Protein AF-A0A540LKP4-F1 (afdb_monomer_lite)

Sequence (99 aa):
MFSLTLSAEEHDGSEPDRVTFFKMTHTRGPKQLPIDAESARMMLLFENLEVEVRERGEEVTTEVRNRIYAEVMGPEKRNQVRGFGLGVGWADVPGIITE

Foldseek 3Di:
DDDDDQDDPPDPPDDDAPLRLLLVVQADDSVSHGPDPVSVVLNVQLVVQCVVCVVVVHDCDSLVSLVSCCVSVNADEDQDDPNPDPDHGPVNDPNGGHD

Structure (mmCIF, N/CA/C/O backbone):
data_AF-A0A540LKP4-F1
#
_entry.id   AF-A0A540LKP4-F1
#
loop_
_atom_site.group_PDB
_atom_site.id
_atom_site.type_symbol
_atom_site.label_atom_id
_atom_site.label_alt_id
_atom_site.label_comp_id
_atom_site.label_asym_id
_atom_site.label_entity_id
_atom_site.label_seq_id
_atom_site.pdbx_PDB_ins_code
_atom_site.Cartn_x
_atom_site.Cartn_y
_atom_site.Cartn_z
_atom_site.occupancy
_atom_site.B_iso_or_equiv
_atom_site.auth_seq_id
_atom_site.auth_comp_id
_atom_site.auth_asym_id
_atom_site.auth_atom_id
_atom_site.pdbx_PDB_model_num
ATOM 1 N N . MET A 1 1 ? 28.523 27.553 -1.391 1.00 34.34 1 MET A N 1
ATOM 2 C CA . MET A 1 1 ? 28.698 26.099 -1.206 1.00 34.34 1 MET A CA 1
ATOM 3 C C . MET A 1 1 ? 27.565 25.642 -0.296 1.00 34.34 1 MET A C 1
ATOM 5 O O . MET A 1 1 ? 27.663 25.828 0.906 1.00 34.34 1 MET A O 1
ATOM 9 N N . PHE A 1 2 ? 26.433 25.218 -0.866 1.00 33.44 2 PHE A N 1
ATOM 10 C CA . PHE A 1 2 ? 25.280 24.754 -0.085 1.00 33.44 2 PHE A CA 1
ATOM 11 C C . PHE A 1 2 ? 25.430 23.252 0.152 1.00 33.44 2 PHE A C 1
ATOM 13 O O . PHE A 1 2 ? 25.434 22.475 -0.799 1.00 33.44 2 PHE A O 1
ATOM 20 N N . SER A 1 3 ? 25.616 22.877 1.415 1.00 35.25 3 SER A N 1
ATOM 21 C CA . SER A 1 3 ? 25.576 21.491 1.872 1.00 35.25 3 SER A CA 1
ATOM 22 C C . SER A 1 3 ? 24.113 21.056 1.931 1.00 35.25 3 SER A C 1
ATOM 24 O O . SER A 1 3 ? 23.325 21.676 2.642 1.00 35.25 3 SER A O 1
ATOM 26 N N . LEU A 1 4 ? 23.738 20.038 1.158 1.00 40.69 4 LEU A N 1
ATOM 27 C CA . LEU A 1 4 ? 22.448 19.363 1.285 1.00 40.69 4 LEU A CA 1
ATOM 28 C C . LEU A 1 4 ? 22.706 18.012 1.947 1.00 40.69 4 LEU A C 1
ATOM 30 O O . LEU A 1 4 ? 23.098 17.049 1.293 1.00 40.69 4 LEU A O 1
ATOM 34 N N . THR A 1 5 ? 22.507 17.963 3.260 1.00 39.97 5 THR A N 1
ATOM 35 C CA . THR A 1 5 ? 22.305 16.716 3.996 1.00 39.97 5 THR A CA 1
ATOM 36 C C . THR A 1 5 ? 21.017 16.072 3.489 1.00 39.97 5 THR A C 1
ATOM 38 O O . THR A 1 5 ? 19.924 16.588 3.716 1.00 39.97 5 THR A O 1
ATOM 41 N N . LEU A 1 6 ? 21.165 14.985 2.738 1.00 41.97 6 LEU A N 1
ATOM 42 C CA . LEU A 1 6 ? 20.080 14.144 2.250 1.00 41.97 6 LEU A CA 1
ATOM 43 C C . LEU A 1 6 ? 19.717 13.128 3.334 1.00 41.97 6 LEU A C 1
ATOM 45 O O . LEU A 1 6 ? 20.491 12.208 3.580 1.00 41.97 6 LEU A O 1
ATOM 49 N N . SER A 1 7 ? 18.558 13.292 3.973 1.00 37.09 7 SER A N 1
ATOM 50 C CA . SER A 1 7 ? 17.935 12.210 4.739 1.00 37.09 7 SER A CA 1
ATOM 51 C C . SER A 1 7 ? 17.345 11.214 3.748 1.00 37.09 7 SER A C 1
ATOM 53 O O . SER A 1 7 ? 16.321 11.491 3.128 1.00 37.09 7 SER A O 1
ATOM 55 N N . ALA A 1 8 ? 18.003 10.068 3.579 1.00 50.22 8 ALA A N 1
ATOM 56 C CA . ALA A 1 8 ? 17.259 8.846 3.311 1.00 50.22 8 ALA A CA 1
ATOM 57 C C . ALA A 1 8 ? 16.393 8.589 4.555 1.00 50.22 8 ALA A C 1
ATOM 59 O O . ALA A 1 8 ? 16.876 8.784 5.672 1.00 50.22 8 ALA A O 1
ATOM 60 N N . GLU A 1 9 ? 15.118 8.246 4.387 1.00 55.00 9 GLU A N 1
ATOM 61 C CA . GLU A 1 9 ? 14.322 7.759 5.515 1.00 55.00 9 GLU A CA 1
ATOM 62 C C . GLU A 1 9 ? 15.005 6.500 6.063 1.00 55.00 9 GLU A C 1
ATOM 64 O O . GLU A 1 9 ? 15.124 5.482 5.381 1.00 55.00 9 GLU A O 1
ATOM 69 N N . GLU A 1 10 ? 15.539 6.611 7.279 1.00 48.69 10 GLU A N 1
ATOM 70 C CA . GLU A 1 10 ? 16.083 5.489 8.033 1.00 48.69 10 GLU A CA 1
ATOM 71 C C . GLU A 1 10 ? 14.893 4.602 8.416 1.00 48.69 10 GLU A C 1
ATOM 73 O O . GLU A 1 10 ? 14.141 4.915 9.338 1.00 48.69 10 GLU A O 1
ATOM 78 N N . HIS A 1 11 ? 14.679 3.520 7.670 1.00 54.19 11 HIS A N 1
ATOM 79 C CA . HIS A 1 11 ? 13.739 2.484 8.078 1.00 54.19 11 HIS A CA 1
ATOM 80 C C . HIS A 1 11 ? 14.366 1.714 9.247 1.00 54.19 11 HIS A C 1
ATOM 82 O O . HIS A 1 11 ? 15.512 1.274 9.163 1.00 54.19 11 HIS A O 1
ATOM 88 N N . ASP A 1 12 ? 13.616 1.534 10.331 1.00 63.78 12 ASP A N 1
ATOM 89 C CA . ASP A 1 12 ? 14.013 0.884 11.594 1.00 63.78 12 ASP A CA 1
ATOM 90 C C . ASP A 1 12 ? 14.361 -0.619 11.477 1.00 63.78 12 ASP A C 1
ATOM 92 O O . ASP A 1 12 ? 14.498 -1.320 12.481 1.00 63.78 12 ASP A O 1
ATOM 96 N N . GLY A 1 13 ? 14.513 -1.124 10.252 1.00 58.91 13 GLY A N 1
ATOM 97 C CA . GLY A 1 13 ? 14.715 -2.533 9.942 1.00 58.91 13 GLY A CA 1
ATOM 98 C C . GLY A 1 13 ? 13.432 -3.363 9.974 1.00 58.91 13 GLY A C 1
ATOM 99 O O . GLY A 1 13 ? 13.517 -4.573 9.760 1.00 58.91 13 GLY A O 1
ATOM 100 N N . SER A 1 14 ? 12.262 -2.758 10.219 1.00 69.81 14 SER A N 1
ATOM 101 C CA . SER A 1 14 ? 10.980 -3.447 10.070 1.00 69.81 14 SER A CA 1
ATOM 102 C C . SER 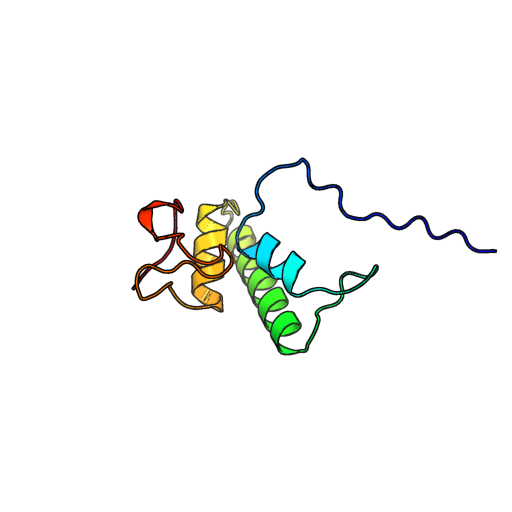A 1 14 ? 10.674 -3.742 8.602 1.00 69.81 14 SER A C 1
ATOM 104 O O . SER A 1 14 ? 11.068 -3.014 7.686 1.00 69.81 14 SER A O 1
ATOM 106 N N . GLU A 1 15 ? 9.983 -4.857 8.374 1.00 77.69 15 GLU 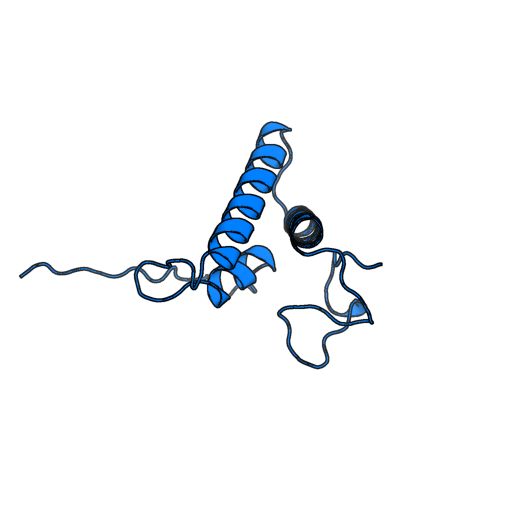A N 1
ATOM 107 C CA . GLU A 1 15 ? 9.500 -5.214 7.047 1.00 77.69 15 GLU A CA 1
ATOM 108 C C . GLU A 1 15 ? 8.430 -4.198 6.615 1.00 77.69 15 GLU A C 1
ATOM 110 O O . GLU A 1 15 ? 7.439 -4.018 7.332 1.00 77.69 15 GLU A O 1
ATOM 115 N N . PRO A 1 16 ? 8.614 -3.499 5.479 1.00 82.94 16 PRO A N 1
ATOM 116 C CA . PRO A 1 16 ? 7.657 -2.497 5.044 1.00 82.94 16 PRO A CA 1
ATOM 117 C C . PRO A 1 16 ? 6.334 -3.161 4.660 1.00 82.94 16 PRO A C 1
ATOM 119 O O . PRO A 1 16 ? 6.307 -4.194 3.990 1.00 82.94 16 PRO A O 1
ATOM 122 N N . ASP A 1 17 ? 5.218 -2.520 5.010 1.00 87.31 17 ASP A N 1
ATOM 123 C CA . ASP A 1 17 ? 3.917 -2.929 4.489 1.00 87.31 17 ASP A CA 1
ATOM 124 C C . ASP A 1 17 ? 3.851 -2.751 2.960 1.00 87.31 17 ASP A C 1
ATOM 126 O O . ASP A 1 17 ? 4.672 -2.071 2.339 1.00 87.31 17 ASP A O 1
ATOM 130 N N . ARG A 1 18 ? 2.833 -3.337 2.330 1.00 87.00 18 ARG A N 1
ATOM 131 C CA . ARG A 1 18 ? 2.715 -3.385 0.865 1.00 87.00 18 ARG A CA 1
ATOM 132 C C . ARG A 1 18 ? 2.590 -2.009 0.206 1.00 87.00 18 ARG A C 1
ATOM 134 O O . ARG A 1 18 ? 3.085 -1.828 -0.907 1.00 87.00 18 ARG A O 1
ATOM 141 N N . VAL A 1 19 ? 1.936 -1.050 0.865 1.00 90.81 19 VAL A N 1
ATOM 142 C CA . VAL A 1 19 ? 1.814 0.331 0.373 1.00 90.81 19 VAL A CA 1
ATOM 143 C C . VAL A 1 19 ? 3.173 1.017 0.465 1.00 90.81 19 VAL A C 1
ATOM 145 O O . VAL A 1 19 ? 3.621 1.627 -0.507 1.00 90.81 19 VAL A O 1
ATOM 148 N N . THR A 1 20 ? 3.870 0.853 1.591 1.00 90.06 20 THR A N 1
ATOM 149 C CA . THR A 1 20 ? 5.232 1.371 1.781 1.00 90.06 20 THR A CA 1
ATOM 150 C C . THR A 1 20 ? 6.200 0.773 0.757 1.00 90.06 20 THR A C 1
ATOM 152 O O . THR A 1 20 ? 6.894 1.511 0.057 1.00 90.06 20 THR A O 1
ATOM 155 N N . PHE A 1 21 ? 6.180 -0.547 0.562 1.00 87.88 21 PHE A N 1
ATOM 156 C CA . PHE A 1 21 ? 7.011 -1.233 -0.427 1.00 87.88 21 PHE A CA 1
ATOM 157 C C . PHE A 1 21 ? 6.733 -0.754 -1.859 1.00 87.88 21 PHE A C 1
ATOM 159 O O . PHE A 1 21 ? 7.662 -0.548 -2.649 1.00 87.88 21 PHE A O 1
ATOM 166 N N . PHE A 1 22 ? 5.462 -0.514 -2.206 1.00 90.44 22 PHE A N 1
ATOM 167 C CA . PHE A 1 22 ? 5.109 0.088 -3.491 1.00 90.44 22 PHE A CA 1
ATOM 168 C C . PHE A 1 22 ? 5.752 1.471 -3.644 1.00 90.44 22 PHE A C 1
ATOM 170 O O . PHE A 1 22 ? 6.415 1.720 -4.651 1.00 90.44 22 PHE A O 1
ATOM 177 N N . LYS A 1 23 ? 5.625 2.348 -2.637 1.00 90.50 23 LYS A N 1
ATOM 178 C CA . LYS A 1 23 ? 6.227 3.690 -2.663 1.00 90.50 23 LYS A CA 1
ATOM 179 C C . LYS A 1 23 ? 7.750 3.631 -2.827 1.00 90.50 23 LYS A C 1
ATOM 181 O O . LYS A 1 23 ? 8.296 4.341 -3.667 1.00 90.50 23 LYS A O 1
ATOM 186 N N . MET A 1 24 ? 8.427 2.733 -2.114 1.00 87.62 24 MET A N 1
ATOM 187 C CA . MET A 1 24 ? 9.883 2.553 -2.209 1.00 87.62 24 MET A CA 1
ATOM 188 C C . MET A 1 24 ? 10.338 2.094 -3.603 1.00 87.62 24 MET A C 1
ATOM 190 O O . MET A 1 24 ? 11.345 2.569 -4.118 1.00 87.62 24 MET A O 1
ATOM 194 N N . THR A 1 25 ? 9.600 1.176 -4.233 1.00 87.31 25 THR A N 1
ATOM 195 C CA . THR A 1 25 ? 9.965 0.606 -5.545 1.00 87.31 25 THR A CA 1
ATOM 196 C C . THR A 1 25 ? 9.543 1.471 -6.732 1.00 87.31 25 THR A C 1
ATOM 198 O O . THR A 1 25 ? 10.109 1.333 -7.816 1.00 87.31 25 THR A O 1
ATOM 201 N N . HIS A 1 26 ? 8.581 2.374 -6.532 1.00 90.56 26 HIS A N 1
ATOM 202 C CA . HIS A 1 26 ? 8.022 3.237 -7.575 1.00 90.56 26 HIS A CA 1
ATOM 203 C C . HIS A 1 26 ? 8.422 4.710 -7.424 1.00 90.56 26 HIS A C 1
ATOM 205 O O . HIS A 1 26 ? 7.867 5.577 -8.104 1.00 90.56 26 HIS A O 1
ATOM 211 N N . THR A 1 27 ? 9.406 5.008 -6.572 1.00 91.19 27 THR A N 1
ATOM 212 C CA . THR A 1 27 ? 10.050 6.322 -6.474 1.00 91.19 27 THR A CA 1
ATOM 213 C C . THR A 1 27 ? 11.514 6.253 -6.906 1.00 91.19 27 THR A C 1
ATOM 215 O O . THR A 1 27 ? 12.161 5.208 -6.855 1.00 91.19 27 THR A O 1
ATOM 218 N N . ARG A 1 28 ? 12.063 7.374 -7.388 1.00 87.06 28 ARG A N 1
ATOM 219 C CA . ARG A 1 28 ? 13.460 7.465 -7.819 1.00 87.06 28 ARG A CA 1
ATOM 220 C C . ARG A 1 28 ? 14.147 8.716 -7.300 1.00 87.06 28 ARG A C 1
ATOM 222 O O . ARG A 1 28 ? 13.633 9.834 -7.362 1.00 87.06 28 ARG A O 1
ATOM 229 N N . GLY A 1 29 ? 15.406 8.510 -6.928 1.00 79.75 29 GLY A N 1
ATOM 230 C CA . GLY A 1 29 ? 16.350 9.573 -6.640 1.00 79.75 29 GLY A CA 1
ATOM 231 C C . GLY A 1 29 ? 16.130 10.234 -5.278 1.00 79.75 29 GLY A C 1
ATOM 232 O O . GLY A 1 29 ? 15.192 9.914 -4.556 1.00 79.75 29 GLY A O 1
ATOM 233 N N . PRO A 1 30 ? 16.992 11.200 -4.936 1.00 74.62 30 PRO A N 1
ATOM 234 C CA . PRO A 1 30 ? 17.039 11.815 -3.609 1.00 74.62 30 PRO A CA 1
ATOM 235 C C . PRO A 1 30 ? 15.755 12.545 -3.192 1.00 74.62 30 PRO A C 1
ATOM 237 O O . PRO A 1 30 ? 15.563 12.834 -2.020 1.00 74.62 30 PRO A O 1
ATOM 240 N N . LYS A 1 31 ? 14.896 12.891 -4.156 1.00 76.19 31 LYS A N 1
ATOM 241 C CA . LYS A 1 31 ? 13.629 13.593 -3.921 1.00 76.19 31 LYS A CA 1
ATOM 242 C C . LYS A 1 31 ? 12.429 12.647 -3.797 1.00 76.19 31 LYS A C 1
ATOM 244 O O . LYS A 1 31 ? 11.315 13.146 -3.726 1.00 76.19 31 LYS A O 1
ATOM 249 N N . GLN A 1 32 ? 12.654 11.328 -3.843 1.00 81.12 32 G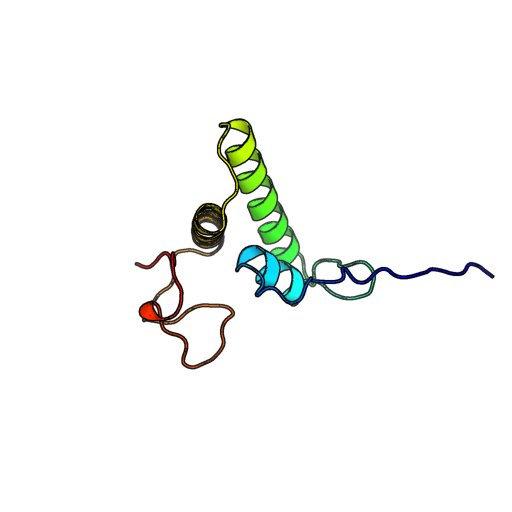LN A N 1
ATOM 250 C CA . GLN A 1 32 ? 11.613 10.293 -3.815 1.00 81.12 32 GLN A CA 1
ATOM 251 C C . GLN A 1 32 ? 10.452 10.598 -4.779 1.00 81.12 32 GLN A C 1
ATOM 253 O O . GLN A 1 32 ? 9.280 10.486 -4.437 1.00 81.12 32 GLN A O 1
ATOM 258 N N . LEU A 1 33 ? 10.778 11.040 -6.001 1.00 88.69 33 LEU A N 1
ATOM 259 C CA . LEU A 1 33 ? 9.753 11.376 -6.990 1.00 88.69 33 LEU A CA 1
ATOM 260 C C . LEU A 1 33 ? 9.204 10.096 -7.623 1.00 88.69 33 LEU A C 1
ATOM 262 O O . LEU A 1 33 ? 10.005 9.198 -7.896 1.00 88.69 33 LEU A O 1
ATOM 266 N N . PRO A 1 34 ? 7.894 10.015 -7.919 1.00 92.44 34 PRO A N 1
ATOM 267 C CA . PRO A 1 34 ? 7.335 8.885 -8.649 1.00 92.44 34 PRO A CA 1
ATOM 268 C C . PRO A 1 34 ? 8.081 8.647 -9.968 1.00 92.44 34 PRO A C 1
ATOM 270 O O . PRO A 1 34 ? 8.436 9.600 -10.666 1.00 92.44 34 PRO A O 1
ATOM 273 N N . ILE A 1 35 ? 8.320 7.379 -10.309 1.00 93.00 35 ILE A N 1
ATOM 274 C CA . ILE A 1 35 ? 9.039 6.992 -11.534 1.00 93.00 35 ILE A CA 1
ATOM 275 C C . ILE A 1 35 ? 8.262 7.405 -12.791 1.00 93.00 35 ILE A C 1
ATOM 277 O O . ILE A 1 35 ? 8.867 7.795 -13.792 1.00 93.00 35 ILE A O 1
ATOM 281 N N . ASP A 1 36 ? 6.933 7.357 -12.728 1.00 94.56 36 ASP A N 1
ATOM 282 C CA . ASP A 1 36 ? 6.032 7.725 -13.812 1.00 94.56 36 ASP A CA 1
ATOM 283 C C . ASP A 1 36 ? 4.685 8.261 -13.290 1.00 94.56 36 ASP A C 1
ATOM 285 O O . ASP A 1 36 ? 4.410 8.322 -12.087 1.00 94.56 36 ASP A O 1
ATOM 289 N N . ALA A 1 37 ? 3.833 8.685 -14.227 1.00 95.38 37 ALA A N 1
ATOM 290 C CA . ALA A 1 37 ? 2.524 9.247 -13.919 1.00 95.38 37 ALA A CA 1
ATOM 291 C C . ALA A 1 37 ? 1.537 8.214 -13.354 1.00 95.38 37 ALA A C 1
ATOM 293 O O . ALA A 1 37 ? 0.589 8.603 -12.678 1.00 95.38 37 ALA A O 1
ATOM 294 N N . GLU A 1 38 ? 1.704 6.924 -13.648 1.00 95.19 38 GLU A N 1
ATOM 295 C CA . GLU A 1 38 ? 0.829 5.881 -13.110 1.00 95.19 38 GLU A CA 1
ATOM 296 C C . GLU A 1 38 ? 1.139 5.628 -11.641 1.00 95.19 38 GLU A C 1
ATOM 298 O O . GLU A 1 38 ? 0.243 5.710 -10.806 1.00 95.19 38 GLU A O 1
ATOM 303 N N . SER A 1 39 ? 2.419 5.473 -11.319 1.00 92.62 39 SER A N 1
ATOM 304 C CA . SER A 1 39 ? 2.950 5.415 -9.962 1.00 92.62 39 SER A CA 1
ATOM 305 C C . SER A 1 39 ? 2.472 6.607 -9.135 1.00 92.62 39 SER A C 1
ATOM 307 O O . SER A 1 39 ? 1.955 6.422 -8.037 1.00 92.62 39 SER A O 1
ATOM 309 N N . ALA A 1 40 ? 2.556 7.824 -9.687 1.00 95.12 40 ALA A N 1
ATOM 310 C CA . ALA A 1 40 ? 2.059 9.029 -9.025 1.00 95.12 40 ALA A CA 1
ATOM 311 C C . ALA A 1 40 ? 0.551 8.958 -8.722 1.00 95.12 40 ALA A C 1
ATOM 313 O O . ALA A 1 40 ? 0.124 9.321 -7.627 1.00 95.12 40 ALA A O 1
ATOM 314 N N . ARG A 1 41 ? -0.260 8.463 -9.670 1.00 96.94 41 ARG A N 1
ATOM 315 C CA . ARG A 1 41 ? -1.706 8.284 -9.463 1.00 96.94 41 ARG A CA 1
ATOM 316 C C . ARG A 1 41 ? -1.999 7.252 -8.376 1.00 96.94 41 ARG A C 1
ATOM 318 O O . ARG A 1 41 ? -2.829 7.527 -7.518 1.00 96.94 41 ARG A O 1
ATOM 325 N N . MET A 1 42 ? -1.321 6.105 -8.385 1.00 95.31 42 MET A N 1
ATOM 326 C CA . MET A 1 42 ? -1.547 5.056 -7.383 1.00 95.31 42 MET A CA 1
ATOM 327 C C . MET A 1 42 ? -1.138 5.514 -5.980 1.00 95.31 42 MET A C 1
ATOM 329 O O . MET A 1 42 ? -1.881 5.296 -5.029 1.00 95.31 42 MET A O 1
ATOM 333 N N . MET A 1 43 ? -0.010 6.222 -5.849 1.00 95.19 43 MET A N 1
ATOM 334 C CA . MET A 1 43 ? 0.415 6.806 -4.570 1.00 95.19 43 MET A CA 1
ATOM 335 C C . MET A 1 43 ? -0.612 7.793 -4.011 1.00 95.19 43 MET A C 1
ATOM 337 O O . MET A 1 43 ? -0.919 7.733 -2.822 1.00 95.19 43 MET A O 1
ATOM 341 N N . LEU A 1 44 ? -1.180 8.644 -4.870 1.00 96.38 44 LEU A N 1
ATOM 342 C CA . LEU A 1 44 ? -2.237 9.574 -4.478 1.00 96.38 44 LEU A CA 1
ATOM 343 C C . LEU A 1 44 ? -3.517 8.841 -4.048 1.00 96.38 44 LEU A C 1
ATOM 345 O O . LEU A 1 44 ? -4.141 9.231 -3.066 1.00 96.38 44 LEU A O 1
ATOM 349 N N . LEU A 1 45 ? -3.904 7.769 -4.749 1.00 97.75 45 LEU A N 1
ATOM 350 C CA . LEU A 1 45 ? -5.054 6.945 -4.358 1.00 97.75 45 LEU A CA 1
ATOM 351 C C . LEU A 1 45 ? -4.847 6.295 -2.986 1.00 97.75 45 LEU A C 1
ATOM 353 O O . LEU A 1 45 ? -5.757 6.333 -2.162 1.00 97.75 45 LEU A O 1
ATOM 357 N N . PHE A 1 46 ? -3.652 5.759 -2.713 1.00 96.56 46 PHE A N 1
ATOM 358 C CA . PHE A 1 46 ? -3.322 5.230 -1.388 1.00 96.56 46 PHE A CA 1
ATOM 359 C C . PHE A 1 46 ? -3.463 6.298 -0.300 1.00 96.56 46 PHE A C 1
ATOM 361 O O . PHE A 1 46 ? -4.077 6.042 0.732 1.00 96.56 46 PHE A O 1
ATOM 368 N N . GLU A 1 47 ? -2.921 7.495 -0.530 1.00 95.56 47 GLU A N 1
ATOM 369 C CA . GLU A 1 47 ? -2.983 8.598 0.435 1.00 95.56 47 GLU A CA 1
ATOM 370 C C . GLU A 1 47 ? -4.417 9.056 0.700 1.00 95.56 47 GLU A C 1
ATOM 372 O O . GLU A 1 47 ? -4.795 9.200 1.861 1.00 95.56 47 GLU A O 1
ATOM 377 N N . ASN A 1 48 ? -5.229 9.209 -0.348 1.00 97.75 48 ASN A N 1
ATOM 378 C CA . ASN A 1 48 ? -6.633 9.588 -0.211 1.00 97.75 48 ASN A CA 1
ATOM 379 C C . ASN A 1 48 ? -7.421 8.554 0.603 1.00 97.75 48 ASN A C 1
ATOM 381 O O . ASN A 1 48 ? -8.109 8.927 1.547 1.00 97.75 48 ASN A O 1
ATOM 385 N N . LEU A 1 49 ? -7.269 7.260 0.304 1.00 97.44 49 LEU A N 1
ATOM 386 C CA . LEU A 1 49 ? -7.959 6.204 1.048 1.00 97.44 49 LEU A CA 1
ATOM 387 C C . LEU A 1 49 ? -7.508 6.139 2.513 1.00 97.44 49 LEU A C 1
ATOM 389 O O . LEU A 1 49 ? -8.333 5.942 3.404 1.00 97.44 49 LEU A O 1
ATOM 393 N N . GLU A 1 50 ? -6.218 6.342 2.802 1.00 96.12 50 GLU A N 1
ATOM 394 C CA . GLU A 1 50 ? -5.766 6.429 4.194 1.00 96.12 50 GLU A CA 1
ATOM 395 C C . GLU A 1 50 ? -6.332 7.662 4.918 1.00 96.12 50 GLU A C 1
ATOM 397 O O . GLU A 1 50 ? -6.602 7.596 6.118 1.00 96.12 50 GLU A O 1
ATOM 402 N N . VAL A 1 51 ? -6.484 8.799 4.230 1.00 96.88 51 VAL A N 1
ATOM 403 C CA . VAL A 1 51 ? -7.142 9.990 4.792 1.00 96.88 51 VAL A CA 1
ATOM 404 C C . VAL A 1 51 ? -8.603 9.681 5.104 1.00 96.88 51 VAL A C 1
ATOM 406 O O . VAL A 1 51 ? -9.027 9.925 6.229 1.00 96.88 51 VAL A O 1
ATOM 409 N N . GLU A 1 52 ? -9.337 9.058 4.184 1.00 96.69 52 GLU A N 1
ATOM 410 C CA . GLU A 1 52 ? -10.735 8.671 4.404 1.00 96.69 52 GLU A CA 1
ATOM 411 C C . GLU A 1 52 ? -10.902 7.726 5.604 1.00 96.69 52 GLU A C 1
ATOM 413 O O . GLU A 1 52 ? -11.843 7.873 6.383 1.00 96.69 52 GLU A O 1
ATOM 418 N N . VAL A 1 53 ? -9.986 6.767 5.797 1.00 96.25 53 VAL A N 1
ATOM 419 C CA . VAL A 1 53 ? -9.965 5.903 6.994 1.00 96.25 53 VAL A CA 1
ATOM 420 C C . VAL A 1 53 ? -9.833 6.745 8.266 1.00 96.25 53 VAL A C 1
ATOM 422 O O . VAL A 1 53 ? -10.614 6.577 9.205 1.00 96.25 53 VAL A O 1
ATOM 425 N N . ARG A 1 54 ? -8.882 7.686 8.292 1.00 95.12 54 ARG A N 1
ATOM 426 C CA . ARG A 1 54 ? -8.661 8.563 9.453 1.00 95.12 54 ARG A CA 1
ATOM 427 C C . ARG A 1 54 ? -9.859 9.475 9.715 1.00 95.12 54 ARG A C 1
ATOM 429 O O . ARG A 1 54 ? -10.214 9.688 10.871 1.00 95.12 54 ARG A O 1
ATOM 436 N N . GLU A 1 55 ? -10.511 9.977 8.668 1.00 96.50 55 GLU A N 1
ATOM 437 C CA . GLU A 1 55 ? -11.720 10.804 8.774 1.00 96.50 55 GLU A CA 1
ATOM 438 C C . GLU A 1 55 ? -12.916 10.035 9.349 1.00 96.50 55 GLU A C 1
ATOM 440 O O . GLU A 1 55 ? -13.742 10.618 10.053 1.00 96.50 55 GLU A O 1
ATOM 445 N N . ARG A 1 56 ? -12.983 8.715 9.132 1.00 95.31 56 ARG A N 1
ATOM 446 C CA . ARG A 1 56 ? -13.960 7.831 9.794 1.00 95.31 56 ARG A CA 1
ATOM 447 C C . ARG A 1 56 ? -13.622 7.525 11.259 1.00 95.31 56 ARG A C 1
ATOM 449 O O . ARG A 1 56 ? -14.430 6.902 11.945 1.00 95.31 56 ARG A O 1
ATOM 456 N N . GLY A 1 57 ? -12.466 7.974 11.753 1.00 94.19 57 GLY A N 1
ATOM 457 C CA . GLY A 1 57 ? -11.979 7.689 13.104 1.00 94.19 57 GLY A CA 1
ATOM 458 C C . GLY A 1 57 ? -11.379 6.290 13.260 1.00 94.19 57 GLY A C 1
ATOM 459 O O . GLY A 1 57 ? -11.233 5.813 14.384 1.00 94.19 57 GLY A O 1
ATOM 460 N N . GLU A 1 58 ? -11.050 5.625 12.151 1.00 93.94 58 GLU A N 1
ATOM 461 C CA . GLU A 1 58 ? -10.385 4.325 12.145 1.00 93.94 58 GLU A CA 1
ATOM 462 C C . GLU A 1 58 ? -8.856 4.500 12.173 1.00 93.94 58 GLU A C 1
ATOM 464 O O . GLU A 1 58 ? -8.297 5.438 11.597 1.00 93.94 58 GLU A O 1
ATOM 469 N N . GLU A 1 59 ? -8.156 3.581 12.838 1.00 93.25 59 GLU A N 1
ATOM 470 C CA . GLU A 1 59 ? -6.694 3.528 12.808 1.00 93.25 59 GLU A CA 1
ATOM 471 C C . GLU A 1 59 ? -6.210 2.870 11.507 1.00 93.25 59 GLU A C 1
ATOM 473 O O . GLU A 1 59 ? -6.739 1.846 11.070 1.00 93.25 59 GLU A O 1
ATOM 478 N N . VAL A 1 60 ? -5.171 3.437 10.890 1.00 92.31 60 VAL A N 1
ATOM 479 C CA . VAL A 1 60 ? -4.549 2.875 9.681 1.00 92.31 60 VAL A CA 1
ATOM 480 C C . VAL A 1 60 ? -3.583 1.757 10.090 1.00 92.31 60 VAL A C 1
ATOM 482 O O . VAL A 1 60 ? -2.371 1.960 10.146 1.00 92.31 60 VAL A O 1
ATOM 485 N N . THR A 1 61 ? -4.125 0.581 10.411 1.00 92.69 61 THR A N 1
ATOM 486 C CA . THR A 1 61 ? -3.326 -0.619 10.714 1.00 92.69 61 THR A CA 1
ATOM 487 C C . THR A 1 61 ? -2.793 -1.283 9.440 1.00 92.69 61 THR A C 1
ATOM 489 O O . THR A 1 61 ? -3.204 -0.959 8.321 1.00 92.69 61 THR A O 1
ATOM 492 N N . THR A 1 62 ? -1.905 -2.269 9.590 1.00 88.75 62 THR A N 1
ATOM 493 C CA . THR A 1 62 ? -1.386 -3.071 8.470 1.00 88.75 62 THR A CA 1
ATOM 494 C C . THR A 1 62 ? -2.502 -3.766 7.683 1.00 88.75 62 THR A C 1
ATOM 496 O O . THR A 1 62 ? -2.473 -3.790 6.455 1.00 88.75 62 THR A O 1
ATOM 499 N N . GLU A 1 63 ? -3.532 -4.286 8.354 1.00 89.94 63 GLU A N 1
ATOM 500 C CA . GLU A 1 63 ? -4.691 -4.906 7.702 1.00 89.94 63 GLU A CA 1
ATOM 501 C C . GLU A 1 63 ? -5.485 -3.894 6.877 1.00 89.94 63 GLU A C 1
ATOM 503 O O . GLU A 1 63 ? -5.926 -4.207 5.769 1.00 89.94 63 GLU A O 1
ATOM 508 N N . VAL A 1 64 ? -5.649 -2.672 7.390 1.00 93.19 64 VAL A N 1
ATOM 509 C CA . VAL A 1 64 ? -6.293 -1.586 6.647 1.00 93.19 64 VAL A CA 1
ATOM 510 C C . VAL A 1 64 ? -5.458 -1.215 5.424 1.00 93.19 64 VAL A C 1
ATOM 512 O O . VAL A 1 64 ? -6.004 -1.114 4.327 1.00 93.19 64 VAL A O 1
ATOM 515 N N . ARG A 1 65 ? -4.131 -1.118 5.561 1.00 93.31 65 ARG A N 1
ATOM 516 C CA . ARG A 1 65 ? -3.230 -0.890 4.421 1.00 93.31 65 ARG A CA 1
ATOM 517 C C . ARG A 1 65 ? -3.280 -2.012 3.388 1.00 93.31 65 ARG A C 1
ATOM 519 O O . ARG A 1 65 ? -3.263 -1.727 2.194 1.00 93.31 65 ARG A O 1
ATOM 526 N N . ASN A 1 66 ? -3.417 -3.269 3.804 1.00 91.31 66 ASN A N 1
ATOM 527 C CA . ASN A 1 66 ? -3.602 -4.390 2.879 1.00 91.31 66 ASN A CA 1
ATOM 528 C C . ASN A 1 66 ? -4.931 -4.303 2.111 1.00 91.31 66 ASN A C 1
ATOM 530 O O . ASN A 1 66 ? -4.965 -4.620 0.920 1.00 91.31 66 ASN A O 1
ATOM 534 N N . ARG A 1 67 ? -6.010 -3.838 2.758 1.00 93.19 67 ARG A N 1
ATOM 535 C CA . ARG A 1 67 ? -7.297 -3.572 2.090 1.00 93.19 67 ARG A CA 1
ATOM 536 C C . ARG A 1 67 ? -7.186 -2.426 1.093 1.00 93.19 67 ARG A C 1
ATOM 538 O O . ARG A 1 67 ? -7.571 -2.608 -0.054 1.00 93.19 67 ARG A O 1
ATOM 545 N N . ILE A 1 68 ? -6.585 -1.307 1.498 1.00 95.25 68 ILE A N 1
ATOM 546 C CA . ILE A 1 68 ? -6.305 -0.161 0.620 1.00 95.25 68 ILE A CA 1
ATOM 547 C C . ILE A 1 68 ? -5.471 -0.604 -0.589 1.00 95.25 68 ILE A C 1
ATOM 549 O O . ILE A 1 68 ? -5.779 -0.255 -1.727 1.00 95.25 68 ILE A O 1
ATOM 553 N N . TYR A 1 69 ? -4.444 -1.430 -0.366 1.00 93.94 69 TYR A N 1
ATOM 554 C CA . TYR A 1 69 ? -3.637 -1.982 -1.448 1.00 93.94 69 TYR A CA 1
ATOM 555 C C . TYR A 1 69 ? -4.494 -2.767 -2.444 1.00 93.94 69 TYR A C 1
ATOM 557 O O . TYR A 1 69 ? -4.384 -2.565 -3.651 1.00 93.94 69 TYR A O 1
ATOM 565 N N . ALA A 1 70 ? -5.361 -3.649 -1.947 1.00 93.62 70 ALA A N 1
ATOM 566 C CA . ALA A 1 70 ? -6.251 -4.442 -2.784 1.00 93.62 70 ALA A CA 1
ATOM 567 C C . ALA A 1 70 ? -7.331 -3.604 -3.482 1.00 93.62 70 ALA A C 1
ATOM 569 O O . ALA A 1 70 ? -7.757 -3.960 -4.574 1.00 93.62 70 ALA A O 1
ATOM 570 N N . GLU A 1 71 ? -7.762 -2.493 -2.895 1.00 95.25 71 GLU A N 1
ATOM 571 C CA . GLU A 1 71 ? -8.727 -1.582 -3.509 1.00 95.25 71 GLU A CA 1
ATOM 572 C C . GLU A 1 71 ? -8.127 -0.847 -4.714 1.00 95.25 71 GLU A C 1
ATOM 574 O O . GLU A 1 71 ? -8.752 -0.767 -5.769 1.00 95.25 71 GLU A O 1
ATOM 579 N N . VAL A 1 72 ? -6.878 -0.389 -4.602 1.00 94.88 72 VAL A N 1
ATOM 580 C CA . VAL A 1 72 ? -6.181 0.303 -5.699 1.00 94.88 72 VAL A CA 1
ATOM 581 C C . VAL A 1 72 ? -5.652 -0.674 -6.749 1.00 94.88 72 VAL A C 1
ATOM 583 O O . VAL A 1 72 ? -5.760 -0.423 -7.947 1.00 94.88 72 VAL A O 1
ATOM 586 N N . MET A 1 73 ? -5.068 -1.796 -6.320 1.00 92.38 73 MET A N 1
ATOM 587 C CA . MET A 1 73 ? -4.374 -2.737 -7.208 1.00 92.38 73 MET A CA 1
ATOM 588 C C . MET A 1 73 ? -5.252 -3.919 -7.645 1.00 92.38 73 MET A C 1
ATOM 590 O O . MET A 1 73 ? -4.847 -4.696 -8.513 1.00 92.38 73 MET A O 1
ATOM 594 N N . GLY A 1 74 ? -6.422 -4.104 -7.038 1.00 92.06 74 GLY A N 1
ATOM 595 C CA . GLY A 1 74 ? -7.225 -5.326 -7.124 1.00 92.06 74 GLY A CA 1
ATOM 596 C C . GLY A 1 74 ? -6.755 -6.422 -6.152 1.00 92.06 74 GLY A C 1
ATOM 597 O O . GLY A 1 74 ? -5.613 -6.377 -5.680 1.00 92.06 74 GLY A O 1
ATOM 598 N N . PRO A 1 75 ? -7.594 -7.437 -5.866 1.00 90.06 75 PRO A N 1
ATOM 599 C CA . PRO A 1 75 ? -7.200 -8.594 -5.062 1.00 90.06 75 PRO A CA 1
ATOM 600 C C . PRO A 1 75 ? -6.100 -9.412 -5.752 1.00 90.06 75 PRO A C 1
ATOM 602 O O . PRO A 1 75 ? -5.982 -9.424 -6.982 1.00 90.06 75 PRO A O 1
ATOM 605 N N . GLU A 1 76 ? -5.292 -10.118 -4.962 1.00 88.94 76 GLU A N 1
ATOM 606 C CA . GLU A 1 76 ? -4.290 -11.038 -5.497 1.00 88.94 76 GLU A CA 1
ATOM 607 C C . GLU A 1 76 ? -4.944 -12.268 -6.142 1.00 88.94 76 GLU A C 1
ATOM 609 O O . GLU A 1 76 ? -5.982 -12.756 -5.696 1.00 88.94 76 GLU A O 1
ATOM 614 N N . LYS A 1 77 ? -4.311 -12.801 -7.193 1.00 87.38 77 LYS A N 1
ATOM 615 C CA . LYS A 1 77 ? -4.816 -13.941 -7.975 1.00 87.38 77 LYS A CA 1
ATOM 616 C C . LYS A 1 77 ? -3.748 -15.029 -8.096 1.00 87.38 77 LYS A C 1
ATOM 618 O O . LYS A 1 77 ? -2.555 -14.755 -8.001 1.00 87.38 77 LYS A O 1
ATOM 623 N N . ARG A 1 78 ? -4.178 -16.267 -8.374 1.00 84.25 78 ARG A N 1
ATOM 624 C CA . ARG A 1 78 ? -3.304 -17.408 -8.736 1.00 84.25 78 ARG A CA 1
ATOM 625 C C . ARG A 1 78 ? -2.289 -17.825 -7.656 1.00 84.25 78 ARG A C 1
ATOM 627 O O . ARG A 1 78 ? -1.218 -18.312 -8.006 1.00 84.25 78 ARG A O 1
ATOM 634 N N . ASN A 1 79 ? -2.618 -17.654 -6.373 1.00 82.25 79 ASN A N 1
ATOM 635 C CA . ASN A 1 79 ? -1.715 -17.945 -5.249 1.00 82.25 79 ASN A CA 1
ATOM 636 C C . ASN A 1 79 ? -0.344 -17.248 -5.366 1.00 82.25 79 ASN A C 1
ATOM 638 O O . ASN A 1 79 ? 0.685 -17.826 -5.028 1.00 82.25 79 ASN A O 1
ATOM 642 N N . GLN A 1 80 ? -0.332 -16.025 -5.902 1.00 81.12 80 GLN A N 1
ATOM 643 C CA . GLN A 1 80 ? 0.850 -15.171 -5.992 1.00 81.12 80 GLN A CA 1
ATOM 644 C C . GLN A 1 80 ? 0.599 -1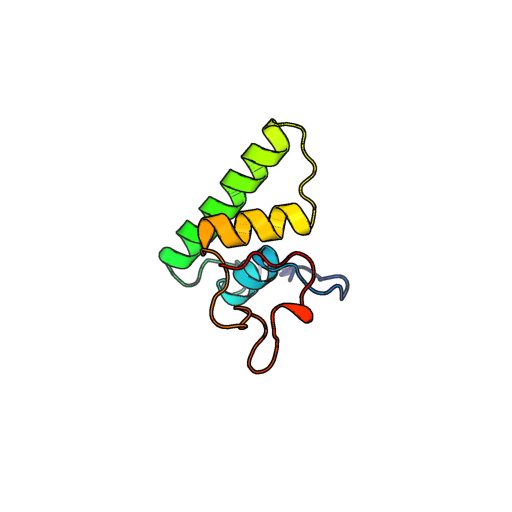3.876 -5.232 1.00 81.12 80 GLN A C 1
ATOM 646 O O . GLN A 1 80 ? -0.528 -13.378 -5.228 1.00 81.12 80 GLN A O 1
ATOM 651 N N . VAL A 1 81 ? 1.650 -13.327 -4.623 1.00 81.25 81 VAL A N 1
ATOM 652 C CA . VAL A 1 81 ? 1.601 -12.029 -3.946 1.00 81.25 81 VAL A CA 1
ATOM 653 C C . VAL A 1 81 ? 2.505 -11.035 -4.670 1.00 81.25 81 VAL A C 1
ATOM 655 O O . VAL A 1 81 ? 3.731 -11.171 -4.684 1.00 81.25 81 VAL A O 1
ATOM 658 N N . ARG A 1 82 ? 1.909 -9.995 -5.267 1.00 83.31 82 ARG A N 1
ATOM 659 C CA . ARG A 1 82 ? 2.674 -8.900 -5.887 1.00 83.31 82 ARG A CA 1
ATOM 660 C C . ARG A 1 82 ? 3.585 -8.211 -4.870 1.00 83.31 82 ARG A C 1
ATOM 662 O O . ARG A 1 82 ? 3.139 -7.853 -3.779 1.00 83.31 82 ARG A O 1
ATOM 669 N N . GLY A 1 83 ? 4.835 -7.990 -5.278 1.00 76.44 83 GLY A N 1
ATOM 670 C CA . GLY A 1 83 ? 5.870 -7.300 -4.500 1.00 76.44 83 GLY A CA 1
ATOM 671 C C . GLY A 1 83 ? 6.854 -8.219 -3.770 1.00 76.44 83 GLY A C 1
ATOM 672 O O . GLY A 1 83 ? 7.962 -7.786 -3.493 1.00 76.44 83 GLY A O 1
ATOM 673 N N . PHE A 1 84 ? 6.513 -9.493 -3.545 1.00 74.75 84 PHE A N 1
ATOM 674 C CA . PHE A 1 84 ? 7.313 -10.404 -2.709 1.00 74.75 84 PHE A CA 1
ATOM 675 C C . PHE A 1 84 ? 8.234 -11.364 -3.489 1.00 74.75 84 PHE A C 1
ATOM 677 O O . PHE A 1 84 ? 8.964 -12.155 -2.898 1.00 74.75 84 PHE A O 1
ATOM 684 N N . GLY A 1 85 ? 8.249 -11.284 -4.824 1.00 68.31 85 GLY A N 1
ATOM 685 C CA . GLY A 1 85 ? 9.077 -12.144 -5.677 1.00 68.31 85 GLY A CA 1
ATOM 686 C C . GLY A 1 85 ? 8.479 -13.536 -5.930 1.00 68.31 85 GLY A C 1
ATOM 687 O O . GLY A 1 85 ? 7.311 -13.799 -5.653 1.00 68.31 85 GLY A O 1
ATOM 688 N N . LEU A 1 86 ? 9.268 -14.426 -6.540 1.00 71.19 86 LEU A N 1
ATOM 689 C CA . LEU A 1 86 ? 8.834 -15.790 -6.862 1.00 71.19 86 LEU A CA 1
ATOM 690 C C . LEU A 1 86 ? 8.801 -16.663 -5.599 1.00 71.19 86 LEU A C 1
ATOM 692 O O . LEU A 1 86 ? 9.790 -16.730 -4.877 1.00 71.19 86 LEU A O 1
ATOM 696 N N . GLY A 1 87 ? 7.700 -17.393 -5.396 1.00 74.06 87 GLY A N 1
ATOM 697 C CA . GLY A 1 87 ? 7.582 -18.432 -4.364 1.00 74.06 87 GLY A CA 1
ATOM 698 C C . GLY A 1 87 ? 6.776 -18.048 -3.123 1.00 74.06 87 GLY A C 1
ATOM 699 O O . GLY A 1 87 ? 6.460 -18.939 -2.345 1.00 74.06 87 GLY A O 1
ATOM 700 N N . VAL A 1 88 ? 6.397 -16.776 -2.966 1.00 79.81 88 VAL A N 1
ATOM 701 C CA . VAL A 1 88 ? 5.526 -16.330 -1.868 1.00 79.81 88 VAL A CA 1
ATOM 702 C C . VAL A 1 88 ? 4.061 -16.527 -2.250 1.00 79.81 88 VAL A C 1
ATOM 704 O O . VAL A 1 88 ? 3.566 -15.920 -3.209 1.00 79.81 88 VAL A O 1
ATOM 707 N N . GLY A 1 89 ? 3.384 -17.406 -1.514 1.00 80.62 89 GLY A N 1
ATOM 708 C CA . GLY A 1 89 ? 1.961 -17.688 -1.647 1.00 80.62 89 GLY A CA 1
ATOM 709 C C . GLY A 1 89 ? 1.114 -16.878 -0.671 1.00 80.62 89 GLY A C 1
ATOM 710 O O . GLY A 1 89 ? 1.611 -16.172 0.203 1.00 80.62 89 GLY A O 1
ATOM 711 N N . TRP A 1 90 ? -0.207 -16.991 -0.799 1.00 84.69 90 TRP A N 1
ATOM 712 C CA . TRP A 1 90 ? -1.135 -16.256 0.065 1.00 84.69 90 TRP A CA 1
ATOM 713 C C . TRP A 1 90 ? -1.037 -16.667 1.537 1.00 84.69 90 TRP A C 1
ATOM 715 O O . TRP A 1 90 ? -1.203 -15.831 2.418 1.00 84.69 90 TRP A O 1
ATOM 725 N N . ALA A 1 91 ? -0.748 -17.944 1.803 1.00 81.69 91 ALA A N 1
ATOM 726 C CA . ALA A 1 91 ? -0.612 -18.474 3.160 1.00 81.69 91 ALA A CA 1
ATOM 727 C C . ALA A 1 91 ? 0.598 -17.898 3.916 1.00 81.69 91 ALA A C 1
ATOM 729 O O . ALA A 1 91 ? 0.615 -17.928 5.144 1.00 81.69 91 ALA A O 1
ATOM 730 N N . ASP A 1 92 ? 1.579 -17.366 3.187 1.00 82.50 92 ASP A N 1
ATOM 731 C CA . ASP A 1 92 ? 2.814 -16.832 3.755 1.00 82.50 92 ASP A CA 1
ATOM 732 C C . ASP A 1 92 ? 2.667 -15.359 4.175 1.00 82.50 92 ASP A C 1
ATOM 734 O O . ASP A 1 92 ? 3.498 -14.853 4.925 1.00 82.50 92 ASP A O 1
ATOM 738 N N . VAL A 1 93 ? 1.610 -14.669 3.718 1.00 78.06 93 VAL A N 1
ATOM 739 C CA . VAL A 1 93 ? 1.398 -13.231 3.949 1.00 78.06 93 VAL A CA 1
ATOM 740 C C . VAL A 1 93 ? 0.074 -12.996 4.686 1.00 78.06 93 VAL A C 1
ATOM 742 O O . VAL A 1 93 ? -0.999 -13.022 4.072 1.00 78.06 93 VAL A O 1
ATOM 745 N N . PRO A 1 94 ? 0.114 -12.734 6.005 1.00 81.50 94 PRO A N 1
ATOM 746 C CA . PRO A 1 94 ? -1.079 -12.437 6.786 1.00 81.50 94 PRO A CA 1
ATOM 747 C C . PRO A 1 94 ? -1.859 -11.230 6.246 1.00 81.50 94 PRO A C 1
ATOM 749 O O . PRO A 1 94 ? -1.290 -10.213 5.850 1.00 81.50 94 PRO A O 1
ATOM 752 N N . GLY A 1 95 ? -3.191 -11.331 6.259 1.00 82.88 95 GLY A N 1
ATOM 753 C CA . GLY A 1 95 ? -4.079 -10.225 5.884 1.00 82.88 95 GLY A CA 1
ATOM 754 C C . GLY A 1 95 ? -4.133 -9.920 4.383 1.00 82.88 95 GLY A C 1
ATOM 755 O O . GLY A 1 95 ? -4.588 -8.840 4.009 1.00 82.88 95 GLY A O 1
ATOM 756 N N . ILE A 1 96 ? -3.676 -10.840 3.526 1.00 85.25 96 ILE A N 1
ATOM 757 C CA . ILE A 1 96 ? -3.745 -10.695 2.071 1.00 85.25 96 ILE A CA 1
ATOM 758 C C . ILE A 1 96 ? -5.187 -10.833 1.555 1.00 85.25 96 ILE A C 1
ATOM 760 O O . ILE A 1 96 ? -5.920 -11.747 1.932 1.00 85.25 96 ILE A O 1
ATOM 764 N N . ILE A 1 97 ? -5.599 -9.922 0.670 1.00 86.94 97 ILE A N 1
ATOM 765 C CA . ILE A 1 97 ? -6.913 -9.965 0.016 1.00 86.94 97 ILE A CA 1
ATOM 766 C C . ILE A 1 97 ? -6.783 -10.719 -1.310 1.00 86.94 97 ILE A C 1
ATOM 768 O O . ILE A 1 97 ? -5.932 -10.383 -2.139 1.00 86.94 97 ILE A O 1
ATOM 772 N N . THR A 1 98 ? -7.6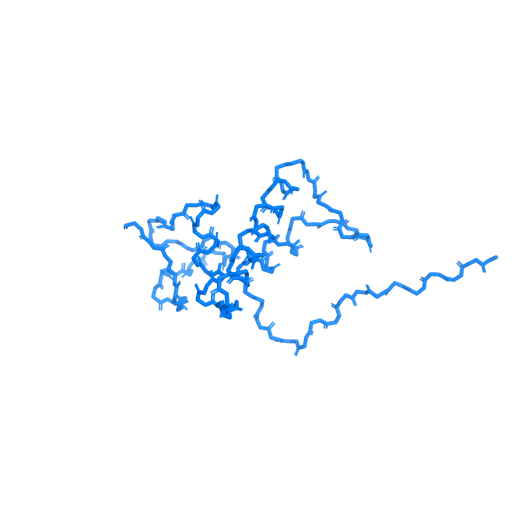24 -11.732 -1.503 1.00 88.25 98 THR A N 1
ATOM 773 C CA . THR A 1 98 ? -7.578 -12.682 -2.627 1.00 88.25 98 THR A CA 1
ATOM 774 C C . THR A 1 98 ? -8.967 -12.825 -3.257 1.00 88.25 98 THR A C 1
ATOM 776 O O . THR A 1 98 ? -9.959 -12.465 -2.622 1.00 88.25 98 THR A O 1
ATOM 779 N N . GLU A 1 99 ? -9.025 -13.265 -4.517 1.00 82.06 99 GLU A N 1
ATOM 780 C CA . GLU A 1 99 ? -10.271 -13.575 -5.252 1.00 82.06 99 GLU A CA 1
ATOM 781 C C . GLU A 1 99 ? -10.722 -15.028 -5.056 1.00 82.06 99 GLU A C 1
ATOM 783 O O . GLU A 1 99 ? -9.845 -15.926 -5.092 1.00 82.06 99 GLU A O 1
#

Secondary structure (DSSP, 8-state):
------------SPPPPHHHHHHHHSEETTTTEESSHHHHHHHHHHHHHHHHHHHTT----HHHHHHHHHHHH--B-TT--TTS-TT--GGGSTT--B-

Radius of gyration: 15.39 Å; chains: 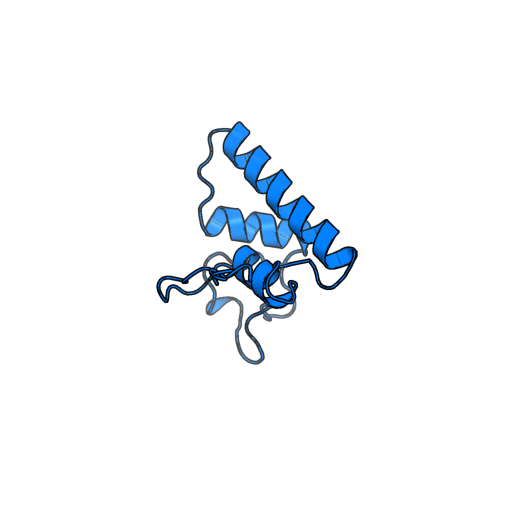1; bounding box: 43×45×27 Å

Organism: Malus baccata (NCBI:txid106549)

InterPro domains:
  IPR004252 Probable transposase, Ptta/En/Spm, plant [PF03004] (9-87)

pLDDT: mean 82.86, std 16.36, range [33.44, 97.75]